Protein AF-A0A2S7NSG3-F1 (afdb_monomer_lite)

Radius of gyration: 17.26 Å; chains: 1; bounding box: 51×30×43 Å

Foldseek 3Di:
DDPPPLQAQVNVCVVCVLLQDDADDDDLVLLVVQLVVQQVVQLVCVVVLHASAKWFKAWSVSHDGPDIADQPAPPRHNQVVRLVVCLVPDDLSRQCRMEGHDNSHQEYAAAADLVLVCVLLDPPQPRDDGDPDDPVNVCVSPNHNRHYHDNSPPSNVVSSVSSSSNRVVRRPDD

pLDDT: mean 90.14, std 10.58, range [41.97, 98.31]

Secondary structure (DSSP, 8-state):
--------HHHHHHH-TTTSPPPPPPPHHHHHHHHHHHHHHHHHHHHTT--S-EEEEE-TTS--EEEEEE--SSSS-HHHHHHHHHHHHS-HHHHHTSBSSSSS-SEEE-SS-HHHHHHHH-TT-SS----S--HHHHTTT-SS--EEE-S-TTHHHHHHHHHHHHHTTTS---

Structure (mmCIF, N/CA/C/O backbone):
data_AF-A0A2S7NSG3-F1
#
_entry.id   AF-A0A2S7NSG3-F1
#
loop_
_atom_site.group_PDB
_atom_site.id
_atom_site.type_symbol
_atom_site.label_atom_id
_atom_site.label_alt_id
_atom_site.label_comp_id
_atom_site.label_asym_id
_atom_site.label_entity_id
_atom_site.label_seq_id
_atom_site.pdbx_PDB_ins_code
_atom_site.Cartn_x
_atom_site.Cartn_y
_atom_site.Cartn_z
_atom_site.occupancy
_atom_site.B_iso_or_equiv
_atom_site.auth_seq_id
_atom_site.auth_comp_id
_atom_site.auth_asym_id
_atom_site.auth_atom_id
_atom_site.pdbx_PDB_model_num
ATOM 1 N N . MET A 1 1 ? 36.382 12.101 2.370 1.00 41.97 1 MET A N 1
ATOM 2 C CA . MET A 1 1 ? 35.138 12.598 1.744 1.00 41.97 1 MET A CA 1
ATOM 3 C C . MET A 1 1 ? 34.636 11.486 0.840 1.00 41.97 1 MET A C 1
ATOM 5 O O . MET A 1 1 ? 35.371 11.094 -0.059 1.00 41.97 1 MET A O 1
ATOM 9 N N . SER A 1 2 ? 33.543 10.828 1.231 1.00 48.09 2 SER A N 1
ATOM 10 C CA . SER A 1 2 ? 33.213 9.459 0.813 1.00 48.09 2 SER A CA 1
ATOM 11 C C . SER A 1 2 ? 32.828 9.350 -0.665 1.00 48.09 2 SER A C 1
ATOM 13 O O . SER A 1 2 ? 32.110 10.181 -1.206 1.00 48.09 2 SER A O 1
ATOM 15 N N . HIS A 1 3 ? 33.319 8.281 -1.291 1.00 49.22 3 HIS A N 1
ATOM 16 C CA . HIS A 1 3 ? 33.110 7.831 -2.673 1.00 49.22 3 HIS A CA 1
ATOM 17 C C . HIS A 1 3 ? 31.660 7.453 -3.042 1.00 49.22 3 HIS A C 1
ATOM 19 O O . HIS A 1 3 ? 31.444 6.779 -4.046 1.00 49.22 3 HIS A O 1
ATOM 25 N N . GLU A 1 4 ? 30.649 7.864 -2.278 1.00 56.97 4 GLU A N 1
ATOM 26 C CA . GLU A 1 4 ? 29.261 7.631 -2.680 1.00 56.97 4 GLU A CA 1
ATOM 27 C C . GLU A 1 4 ? 28.877 8.660 -3.740 1.00 56.97 4 GLU A C 1
ATOM 29 O O . GLU A 1 4 ? 28.283 9.703 -3.463 1.00 56.97 4 GLU A O 1
ATOM 34 N N . ALA A 1 5 ? 29.234 8.370 -4.992 1.00 54.28 5 ALA A N 1
ATOM 35 C CA . ALA A 1 5 ? 28.522 8.951 -6.113 1.00 54.28 5 ALA A CA 1
ATOM 36 C C . ALA A 1 5 ? 27.032 8.671 -5.871 1.00 54.28 5 ALA A C 1
ATOM 38 O O . ALA A 1 5 ? 26.621 7.511 -5.809 1.00 54.28 5 ALA A O 1
ATOM 39 N N . LYS A 1 6 ? 26.235 9.729 -5.670 1.00 63.75 6 LYS A N 1
ATOM 40 C CA . LYS A 1 6 ? 24.771 9.645 -5.630 1.00 63.75 6 LYS A CA 1
ATOM 41 C C . LYS A 1 6 ? 24.310 9.172 -7.003 1.00 63.75 6 LYS A C 1
ATOM 43 O O . LYS A 1 6 ? 24.044 9.984 -7.886 1.00 63.75 6 LYS A O 1
ATOM 48 N N . LEU A 1 7 ? 24.316 7.860 -7.202 1.00 73.00 7 LEU A N 1
ATOM 49 C CA . LEU A 1 7 ? 23.869 7.232 -8.428 1.00 73.00 7 LEU A CA 1
ATOM 50 C C . LEU A 1 7 ? 22.410 7.641 -8.633 1.00 73.00 7 LEU A C 1
ATOM 52 O O . LEU A 1 7 ? 21.563 7.390 -7.778 1.00 73.00 7 LEU A O 1
ATOM 56 N N . THR A 1 8 ? 22.129 8.338 -9.729 1.00 84.94 8 THR A N 1
ATOM 57 C CA . THR A 1 8 ? 20.755 8.696 -10.081 1.00 84.94 8 THR A CA 1
ATOM 58 C C . THR A 1 8 ? 19.987 7.434 -10.468 1.00 84.94 8 THR A C 1
ATOM 60 O O . THR A 1 8 ? 20.587 6.435 -10.867 1.00 84.94 8 THR A O 1
ATOM 63 N N . SER A 1 9 ? 18.656 7.471 -10.399 1.00 83.56 9 SER A N 1
ATOM 64 C CA . SER A 1 9 ? 17.819 6.352 -10.849 1.00 83.56 9 SER A CA 1
ATOM 65 C C . SER A 1 9 ? 18.096 5.954 -12.303 1.00 83.56 9 SER A C 1
ATOM 67 O O . SER A 1 9 ? 18.260 4.773 -12.591 1.00 83.56 9 SER A O 1
ATOM 69 N N . ALA A 1 10 ? 18.270 6.937 -13.191 1.00 85.75 10 ALA A N 1
ATOM 70 C CA . ALA A 1 10 ? 18.649 6.707 -14.585 1.00 85.75 10 ALA A CA 1
ATOM 71 C C . ALA A 1 10 ? 20.018 6.017 -14.724 1.00 85.75 10 ALA A C 1
ATOM 73 O O . ALA A 1 10 ? 20.199 5.149 -15.576 1.00 85.75 10 ALA A O 1
ATOM 74 N N . ALA A 1 11 ? 20.990 6.370 -13.875 1.00 86.50 11 ALA A N 1
ATOM 75 C CA . ALA A 1 11 ? 22.291 5.713 -13.879 1.00 86.50 11 ALA A CA 1
ATOM 76 C C . ALA A 1 11 ? 22.204 4.269 -13.352 1.00 86.50 11 ALA A C 1
ATOM 78 O O . ALA A 1 11 ? 22.882 3.391 -13.880 1.00 86.50 11 ALA A O 1
ATOM 79 N N . ALA A 1 12 ? 21.348 3.994 -12.362 1.00 86.69 12 ALA A N 1
ATOM 80 C CA . ALA A 1 12 ? 21.097 2.635 -11.882 1.00 86.69 12 ALA A CA 1
ATOM 81 C C . ALA A 1 12 ? 20.430 1.751 -12.949 1.00 86.69 12 ALA A C 1
ATOM 83 O O . ALA A 1 12 ? 20.861 0.615 -13.157 1.00 86.69 12 ALA A O 1
ATOM 84 N N . GLU A 1 13 ? 19.436 2.287 -13.661 1.00 88.12 13 GLU A N 1
ATOM 85 C CA . GLU A 1 13 ? 18.777 1.609 -14.783 1.00 88.12 13 GLU A CA 1
ATOM 86 C C . GLU A 1 13 ? 19.763 1.296 -15.915 1.00 88.12 13 GLU A C 1
ATOM 88 O O . GLU A 1 13 ? 19.805 0.167 -16.400 1.00 88.12 13 GLU A O 1
ATOM 93 N N . ALA A 1 14 ? 20.625 2.251 -16.277 1.00 88.62 14 ALA A N 1
ATOM 94 C CA . ALA A 1 14 ? 21.644 2.050 -17.306 1.00 88.62 14 ALA A CA 1
ATOM 95 C C . ALA A 1 14 ? 22.706 1.003 -16.916 1.00 88.62 14 ALA A C 1
ATOM 97 O O . ALA A 1 14 ? 23.215 0.296 -17.786 1.00 88.62 14 ALA A O 1
ATOM 98 N N . LEU A 1 15 ? 23.046 0.891 -15.625 1.00 91.12 15 LEU A N 1
ATOM 99 C CA . LEU A 1 15 ? 24.024 -0.084 -15.132 1.00 91.12 15 LEU A CA 1
ATOM 100 C C . LEU A 1 15 ? 23.486 -1.518 -15.137 1.00 91.12 15 LEU A C 1
ATOM 102 O O . LEU A 1 15 ? 24.237 -2.447 -15.434 1.00 91.12 15 LEU A O 1
ATOM 106 N N . VAL A 1 16 ? 22.214 -1.712 -14.774 1.00 90.50 16 VAL A N 1
ATOM 107 C CA . VAL A 1 16 ? 21.609 -3.047 -14.641 1.00 90.50 16 VAL A CA 1
ATOM 108 C C . VAL A 1 16 ? 20.190 -3.060 -15.233 1.00 90.50 16 VAL A C 1
ATOM 110 O O . VAL A 1 16 ? 19.214 -3.219 -14.497 1.00 90.50 16 VAL A O 1
ATOM 113 N N . PRO A 1 17 ? 20.035 -2.933 -16.564 1.00 88.50 17 PRO A N 1
ATOM 114 C CA . PRO A 1 17 ? 18.720 -2.789 -17.197 1.00 88.50 17 PRO A CA 1
ATOM 115 C C . PRO A 1 17 ? 17.822 -4.017 -17.005 1.00 88.50 17 PRO A C 1
ATOM 117 O O . PRO A 1 17 ? 16.601 -3.896 -16.950 1.00 88.50 17 PRO A O 1
ATOM 120 N N . SER A 1 18 ? 18.409 -5.208 -16.840 1.00 91.69 18 SER A N 1
ATOM 121 C CA . SER A 1 18 ? 17.659 -6.431 -16.533 1.00 91.69 18 SER A CA 1
ATOM 122 C C . SER A 1 18 ? 16.943 -6.373 -15.182 1.00 91.69 18 SER A C 1
ATOM 124 O O . SER A 1 18 ? 15.908 -7.015 -15.028 1.00 91.69 18 SER A O 1
ATOM 126 N N . LEU A 1 19 ? 17.473 -5.603 -14.226 1.00 90.00 19 LEU A N 1
ATOM 127 C CA . LEU A 1 19 ? 16.896 -5.429 -12.894 1.00 90.00 19 LEU A CA 1
ATOM 128 C C . LEU A 1 19 ? 15.786 -4.373 -12.875 1.00 90.00 19 LEU A C 1
ATOM 130 O O . LEU A 1 19 ? 14.916 -4.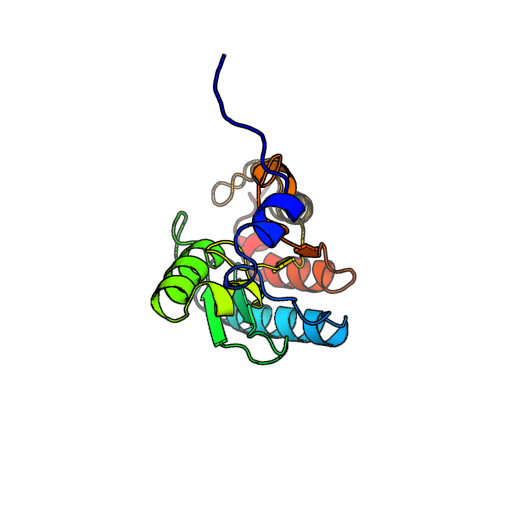414 -12.009 1.00 90.00 19 LEU A O 1
ATOM 134 N N . PHE A 1 20 ? 15.797 -3.464 -13.851 1.00 92.44 20 PHE A N 1
ATOM 135 C CA . PHE A 1 20 ? 14.867 -2.347 -13.949 1.00 92.44 20 PHE A CA 1
ATOM 136 C C . PHE A 1 20 ? 14.094 -2.353 -15.279 1.00 92.44 20 PHE A C 1
ATOM 138 O O . PHE A 1 20 ? 14.121 -1.364 -16.008 1.00 92.44 20 PHE A O 1
ATOM 145 N N . PRO A 1 21 ? 13.392 -3.447 -15.637 1.00 91.62 21 PRO A N 1
ATOM 146 C CA . PRO A 1 21 ? 12.623 -3.482 -16.875 1.00 91.62 21 PRO A CA 1
ATOM 147 C C . PRO A 1 21 ? 11.526 -2.409 -16.882 1.00 91.62 21 PRO A C 1
ATOM 149 O O . PRO A 1 21 ? 10.953 -2.066 -15.845 1.00 91.62 21 PRO A O 1
ATOM 152 N N . LYS A 1 22 ? 11.181 -1.915 -18.075 1.00 91.06 22 LYS A N 1
ATOM 153 C CA . LYS A 1 22 ? 10.125 -0.912 -18.241 1.00 91.06 22 LYS A CA 1
ATOM 154 C C . LYS A 1 22 ? 8.796 -1.408 -17.654 1.00 91.06 22 LYS A C 1
ATOM 156 O O . LYS A 1 22 ? 8.406 -2.560 -17.859 1.00 91.06 22 LYS A O 1
ATOM 161 N N . ARG A 1 23 ? 8.106 -0.524 -16.929 1.00 93.00 23 ARG A N 1
ATOM 162 C CA . ARG A 1 23 ? 6.770 -0.769 -16.370 1.00 93.00 23 ARG A CA 1
ATOM 163 C C . ARG A 1 23 ? 5.689 -0.338 -17.354 1.00 93.00 23 ARG A C 1
ATOM 165 O O . ARG A 1 23 ? 5.830 0.698 -18.005 1.00 93.00 23 ARG A O 1
ATOM 172 N N . GLU A 1 24 ? 4.593 -1.087 -17.401 1.00 93.81 24 GLU A N 1
ATOM 173 C CA . GLU A 1 24 ? 3.396 -0.651 -18.116 1.00 93.81 24 GLU A CA 1
ATOM 174 C C . GLU A 1 24 ? 2.708 0.491 -17.350 1.00 93.81 24 GLU A C 1
ATOM 176 O O . GLU A 1 24 ? 2.619 0.427 -16.111 1.00 93.81 24 GLU A O 1
ATOM 181 N N . PRO A 1 25 ? 2.216 1.534 -18.046 1.00 95.19 25 PRO A N 1
ATOM 182 C CA . PRO A 1 25 ? 1.406 2.574 -17.426 1.00 95.19 25 PRO A CA 1
ATOM 183 C C . PRO A 1 25 ? 0.174 1.971 -16.751 1.00 95.19 25 PRO A C 1
ATOM 185 O O . PRO A 1 25 ? -0.450 1.050 -17.280 1.00 95.19 25 PRO A O 1
ATOM 188 N N . ILE A 1 26 ? -0.186 2.499 -15.584 1.00 96.94 26 ILE A N 1
ATOM 189 C CA . ILE A 1 26 ? -1.420 2.116 -14.900 1.00 96.94 26 ILE A CA 1
ATOM 190 C C . ILE A 1 26 ? -2.524 3.132 -15.197 1.00 96.94 26 ILE A C 1
ATOM 192 O O . ILE A 1 26 ? -2.281 4.337 -15.254 1.00 96.94 26 ILE A O 1
ATOM 196 N N . THR A 1 27 ? -3.743 2.645 -15.407 1.00 97.81 27 THR A N 1
ATOM 197 C CA . THR A 1 27 ? -4.921 3.478 -15.680 1.00 97.81 27 THR A CA 1
ATOM 198 C C . THR A 1 27 ? -5.684 3.819 -14.396 1.00 97.81 27 THR A C 1
ATOM 200 O O . THR A 1 27 ? -5.639 3.038 -13.445 1.00 97.81 27 THR A O 1
ATOM 203 N N . PRO A 1 28 ? -6.462 4.918 -14.363 1.00 97.56 28 PRO A N 1
ATOM 204 C CA . PRO A 1 28 ? -7.315 5.241 -13.216 1.00 97.56 28 PRO A CA 1
ATOM 205 C C . PRO A 1 28 ? -8.252 4.097 -12.800 1.00 97.56 28 PRO A C 1
ATOM 207 O O . PRO A 1 28 ? -8.360 3.800 -11.617 1.00 97.56 28 PRO A O 1
ATOM 210 N N . ALA A 1 29 ? -8.846 3.382 -13.763 1.00 98.00 29 ALA A N 1
ATOM 211 C CA . ALA A 1 29 ? -9.727 2.248 -13.480 1.00 98.00 29 ALA A CA 1
ATOM 212 C C . ALA A 1 29 ? -8.997 1.077 -12.792 1.00 98.00 29 ALA A C 1
ATOM 214 O O . ALA A 1 29 ? -9.552 0.426 -11.912 1.00 98.00 29 ALA A O 1
ATOM 215 N N . GLN A 1 30 ? -7.737 0.817 -13.159 1.00 97.88 30 GLN A N 1
ATOM 216 C CA . GLN A 1 30 ? -6.910 -0.195 -12.489 1.00 97.88 30 GLN A CA 1
ATOM 217 C C . GLN A 1 30 ? -6.532 0.229 -11.067 1.00 97.88 30 GLN A C 1
ATOM 219 O O . GLN A 1 30 ? -6.542 -0.598 -10.157 1.00 97.88 30 GLN A O 1
ATOM 224 N N . ILE A 1 31 ? -6.226 1.515 -10.870 1.00 98.06 31 ILE A N 1
ATOM 225 C CA . ILE A 1 31 ? -5.960 2.087 -9.544 1.00 98.06 31 ILE A CA 1
ATOM 226 C C . ILE A 1 31 ? -7.186 1.904 -8.643 1.00 98.06 31 ILE A C 1
ATOM 228 O O . ILE A 1 31 ? -7.066 1.393 -7.532 1.00 98.06 31 ILE A O 1
ATOM 232 N N . GLU A 1 32 ? -8.363 2.291 -9.129 1.00 97.81 32 GLU A N 1
ATOM 233 C CA . GLU A 1 32 ? -9.626 2.176 -8.401 1.00 97.81 32 GLU A CA 1
ATOM 234 C C . GLU A 1 32 ? -9.941 0.716 -8.045 1.00 97.81 32 GLU A C 1
ATOM 236 O O . GLU A 1 32 ? -10.192 0.405 -6.879 1.00 97.81 32 GLU A O 1
ATOM 241 N N . ALA A 1 33 ? -9.819 -0.208 -9.007 1.00 98.12 33 ALA A N 1
ATOM 242 C CA . ALA A 1 33 ? -10.008 -1.641 -8.773 1.00 98.12 33 ALA A CA 1
ATOM 243 C C . ALA A 1 33 ? -9.052 -2.199 -7.700 1.00 98.12 33 ALA A C 1
ATOM 245 O O . ALA A 1 33 ? -9.460 -2.987 -6.845 1.00 98.12 33 ALA A O 1
ATOM 246 N N . ALA A 1 34 ? -7.792 -1.761 -7.696 1.00 97.94 34 ALA A N 1
ATOM 247 C CA . ALA A 1 34 ? -6.818 -2.167 -6.688 1.00 97.94 34 ALA A CA 1
ATOM 248 C C . ALA A 1 34 ? -7.154 -1.626 -5.290 1.00 97.94 34 ALA A C 1
ATOM 250 O O . ALA A 1 34 ? -6.996 -2.338 -4.295 1.00 97.94 34 ALA A O 1
ATOM 251 N N . ILE A 1 35 ? -7.662 -0.391 -5.196 1.00 98.12 35 ILE A N 1
ATOM 252 C CA . ILE A 1 35 ? -8.133 0.165 -3.920 1.00 98.12 35 ILE A CA 1
ATOM 253 C C . ILE A 1 35 ? -9.359 -0.606 -3.428 1.00 98.12 35 ILE A C 1
ATOM 255 O O . ILE A 1 35 ? -9.432 -0.916 -2.240 1.00 98.12 35 ILE A O 1
ATOM 259 N N . HIS A 1 36 ? -10.280 -0.994 -4.313 1.00 98.31 36 HIS A N 1
ATOM 260 C CA . HIS A 1 36 ? -11.400 -1.858 -3.939 1.00 98.31 36 HIS A CA 1
ATOM 261 C C . HIS A 1 36 ? -10.941 -3.214 -3.390 1.00 98.31 36 HIS A C 1
ATOM 263 O O . HIS A 1 36 ? -11.458 -3.644 -2.358 1.00 98.31 36 HIS A O 1
ATOM 269 N N . ALA A 1 37 ? -9.922 -3.840 -3.985 1.00 98.12 37 ALA A N 1
ATOM 270 C CA . ALA A 1 37 ? -9.335 -5.067 -3.443 1.00 98.12 37 ALA A CA 1
ATOM 271 C C . ALA A 1 37 ? -8.746 -4.859 -2.030 1.00 98.12 37 ALA A C 1
ATOM 273 O O . ALA A 1 37 ? -8.922 -5.698 -1.145 1.00 98.12 37 ALA A O 1
ATOM 274 N N . CYS A 1 38 ? -8.093 -3.719 -1.772 1.00 98.25 38 CYS A N 1
ATOM 275 C CA . CYS A 1 38 ? -7.648 -3.362 -0.420 1.00 98.25 38 CYS A CA 1
ATOM 276 C C . CYS A 1 38 ? -8.828 -3.153 0.544 1.00 98.25 38 CYS A C 1
ATOM 278 O O . CYS A 1 38 ? -8.769 -3.613 1.685 1.00 98.25 38 CYS A O 1
ATOM 280 N N . LEU A 1 39 ? -9.907 -2.501 0.101 1.00 98.31 39 LEU A N 1
ATOM 281 C CA . LEU A 1 39 ? -11.102 -2.266 0.916 1.00 98.31 39 LEU A CA 1
ATOM 282 C C . LEU A 1 39 ? -11.798 -3.572 1.318 1.00 98.31 39 LEU A C 1
ATOM 284 O O . LEU A 1 39 ? -12.241 -3.695 2.456 1.00 98.31 39 LEU A O 1
ATOM 288 N N . GLU A 1 40 ? -11.852 -4.583 0.449 1.00 98.31 40 GLU A N 1
ATOM 289 C CA . GLU A 1 40 ? -12.378 -5.910 0.815 1.00 98.31 40 GLU A CA 1
ATOM 290 C C . GLU A 1 40 ? -11.622 -6.519 2.005 1.00 98.31 40 GLU A C 1
ATOM 292 O O . GLU A 1 40 ? -12.226 -7.019 2.963 1.00 98.31 40 GLU A O 1
ATOM 297 N N . VAL A 1 41 ? -10.294 -6.414 1.987 1.00 98.25 41 VAL A N 1
ATOM 298 C CA . VAL A 1 41 ? -9.423 -6.889 3.068 1.00 98.25 41 VAL A CA 1
ATOM 299 C C . VAL A 1 41 ? -9.598 -6.037 4.323 1.00 98.25 41 VAL A C 1
ATOM 301 O O . VAL A 1 41 ? -9.737 -6.584 5.418 1.00 98.25 41 VAL A O 1
ATOM 304 N N . GLN A 1 42 ? -9.664 -4.713 4.175 1.00 97.88 42 GLN A N 1
ATOM 305 C CA . GLN A 1 42 ? -9.916 -3.775 5.268 1.00 97.88 42 GLN A CA 1
ATOM 306 C C . GLN A 1 42 ? -11.240 -4.076 5.977 1.00 97.88 42 GLN A C 1
ATOM 308 O O . GLN A 1 42 ? -11.272 -4.185 7.203 1.00 97.88 42 GLN A O 1
ATOM 313 N N . ARG A 1 43 ? -12.332 -4.261 5.229 1.00 98.00 43 ARG A N 1
ATOM 314 C CA . ARG A 1 43 ? -13.665 -4.566 5.776 1.00 98.00 43 ARG A CA 1
ATOM 315 C C . ARG A 1 43 ? -13.642 -5.846 6.605 1.00 98.00 43 ARG A C 1
ATOM 317 O O . ARG A 1 43 ? -14.169 -5.877 7.720 1.00 98.00 43 ARG A O 1
ATOM 324 N N . ARG A 1 44 ? -12.967 -6.888 6.110 1.00 97.69 44 ARG A N 1
ATOM 325 C CA . ARG A 1 44 ? -12.767 -8.133 6.861 1.00 97.69 44 ARG A CA 1
ATOM 326 C C . ARG A 1 44 ? -11.940 -7.901 8.127 1.00 97.69 44 ARG A C 1
ATOM 328 O O . ARG A 1 44 ? -12.339 -8.384 9.185 1.00 97.69 44 ARG A O 1
ATOM 335 N N . ALA A 1 45 ? -10.844 -7.148 8.046 1.00 96.69 45 ALA A N 1
ATOM 336 C CA . ALA A 1 45 ? -10.009 -6.803 9.198 1.00 96.69 45 ALA A CA 1
ATOM 337 C C . ALA A 1 45 ? -10.841 -6.117 10.293 1.00 96.69 45 ALA A C 1
ATOM 339 O O . ALA A 1 45 ? -10.847 -6.553 11.447 1.00 96.69 45 ALA A O 1
ATOM 340 N N . VAL A 1 46 ? -11.625 -5.110 9.908 1.00 96.19 46 VAL A N 1
ATOM 341 C CA . VAL A 1 46 ? -12.501 -4.356 10.810 1.00 96.19 46 VAL A CA 1
ATOM 342 C C . VAL A 1 46 ? -13.568 -5.250 11.443 1.00 96.19 46 VAL A C 1
ATOM 344 O O . VAL A 1 46 ? -13.793 -5.144 12.649 1.00 96.19 46 VAL A O 1
ATOM 347 N N . SER A 1 47 ? -14.174 -6.185 10.697 1.00 95.94 47 SER A N 1
ATOM 348 C CA . SER A 1 47 ? -15.135 -7.148 11.273 1.00 95.94 47 SER A CA 1
ATOM 349 C C . SER A 1 47 ? -14.526 -8.057 12.351 1.00 95.94 47 SER A C 1
ATOM 351 O O . SER A 1 47 ? -15.246 -8.590 13.190 1.00 95.94 47 SER A O 1
ATOM 353 N N . LEU A 1 48 ? -13.197 -8.200 12.356 1.00 94.75 48 LEU A N 1
ATOM 354 C CA . LEU A 1 48 ? -12.427 -8.968 13.335 1.00 94.75 48 LEU A CA 1
ATOM 355 C C . LEU A 1 48 ? -11.813 -8.080 14.432 1.00 94.75 48 LEU A C 1
ATOM 357 O O . LEU A 1 48 ? -10.966 -8.544 15.197 1.00 94.75 48 LEU A O 1
ATOM 361 N N . GLY A 1 49 ? -12.191 -6.799 14.497 1.00 92.44 49 GLY A N 1
ATOM 362 C CA . GLY A 1 49 ? -11.644 -5.841 15.459 1.00 92.44 49 GLY A CA 1
ATOM 363 C C . GLY A 1 49 ? -10.185 -5.462 15.190 1.00 92.44 49 GLY A C 1
ATOM 364 O O . GLY A 1 49 ? -9.475 -5.068 16.113 1.00 92.44 49 GLY A O 1
ATOM 365 N N . LYS A 1 50 ? -9.707 -5.610 13.949 1.00 93.62 50 LYS A N 1
ATOM 366 C CA . LYS A 1 50 ? -8.376 -5.163 13.521 1.00 93.62 50 LYS A CA 1
ATOM 367 C C . LYS A 1 50 ? -8.447 -3.780 12.881 1.00 93.62 50 LYS A C 1
ATOM 369 O O . LYS A 1 50 ? -9.487 -3.366 12.372 1.00 93.62 50 LYS A O 1
ATOM 374 N N . ARG A 1 51 ? -7.313 -3.076 12.911 1.00 93.31 51 ARG A N 1
ATOM 375 C CA . ARG A 1 51 ? -7.171 -1.726 12.355 1.00 93.31 51 ARG A CA 1
ATOM 376 C C . ARG A 1 51 ? -7.437 -1.725 10.848 1.00 93.31 51 ARG A C 1
ATOM 378 O O . ARG A 1 51 ? -7.074 -2.699 10.182 1.00 93.31 51 ARG A O 1
ATOM 385 N N . PRO A 1 52 ? -7.993 -0.634 10.299 1.00 95.62 52 PRO A N 1
ATOM 386 C CA . PRO A 1 52 ? -8.406 -0.561 8.907 1.00 95.62 52 PRO A CA 1
ATOM 387 C C . PRO A 1 52 ? -7.219 -0.242 7.983 1.00 95.62 52 PRO A C 1
ATOM 389 O O . PRO A 1 52 ? -7.203 0.776 7.306 1.00 95.62 52 PRO A O 1
ATOM 392 N N . PHE A 1 53 ? -6.200 -1.100 7.974 1.00 95.50 53 PHE A N 1
ATOM 393 C CA . PHE A 1 53 ? -5.062 -0.983 7.065 1.00 95.50 53 PHE A CA 1
ATOM 394 C C . PHE A 1 53 ? -4.905 -2.272 6.275 1.00 95.50 53 PHE A C 1
ATOM 396 O O . PHE A 1 53 ? -4.805 -3.362 6.850 1.00 95.50 53 PHE A O 1
ATOM 403 N N . ALA A 1 54 ? -4.865 -2.130 4.957 1.00 97.00 54 ALA A N 1
ATOM 404 C CA . ALA A 1 54 ? -4.727 -3.223 4.019 1.00 97.00 54 ALA A CA 1
ATOM 405 C C . ALA A 1 54 ? -3.831 -2.815 2.850 1.00 97.00 54 ALA A C 1
ATOM 407 O O . ALA A 1 54 ? -3.734 -1.641 2.498 1.00 97.00 54 ALA A O 1
ATOM 408 N N . ALA A 1 55 ? -3.190 -3.807 2.244 1.00 97.62 55 ALA A N 1
ATOM 409 C CA . ALA A 1 55 ? -2.342 -3.637 1.079 1.00 97.62 55 ALA A CA 1
ATOM 410 C C . ALA A 1 55 ? -2.548 -4.806 0.114 1.00 97.62 55 ALA A C 1
ATOM 412 O O . ALA A 1 55 ? -2.762 -5.945 0.541 1.00 97.62 55 ALA A O 1
ATOM 413 N N . CYS A 1 56 ? -2.426 -4.533 -1.180 1.00 97.25 56 CYS A N 1
ATOM 414 C CA . CYS A 1 56 ? -2.372 -5.545 -2.223 1.00 97.25 56 CYS A CA 1
ATOM 415 C C . CYS A 1 56 ? -1.111 -5.378 -3.077 1.00 97.25 56 CYS A C 1
ATOM 417 O O . CYS A 1 56 ? -0.532 -4.294 -3.157 1.00 97.25 56 CYS A O 1
ATOM 419 N N . LEU A 1 57 ? -0.676 -6.482 -3.680 1.00 97.94 57 LEU A N 1
ATOM 420 C CA . LEU A 1 57 ? 0.362 -6.522 -4.697 1.00 97.94 57 LEU A CA 1
ATOM 421 C C . LEU A 1 57 ? -0.304 -6.784 -6.041 1.00 97.94 57 LEU A C 1
ATOM 423 O O . LEU A 1 57 ? -0.815 -7.885 -6.258 1.00 97.94 57 LEU A O 1
ATOM 427 N N . LEU A 1 58 ? -0.257 -5.811 -6.946 1.00 97.81 58 LEU A N 1
ATOM 428 C CA . LEU A 1 58 ? -0.621 -6.051 -8.342 1.00 97.81 58 LEU A CA 1
ATOM 429 C C . LEU A 1 58 ? 0.565 -6.630 -9.101 1.00 97.81 58 LEU A C 1
ATOM 431 O O . LEU A 1 58 ? 1.700 -6.182 -8.914 1.00 97.81 58 LEU A O 1
ATOM 435 N N . GLY A 1 59 ? 0.290 -7.576 -9.992 1.00 96.88 59 GLY A N 1
ATOM 436 C CA . GLY A 1 59 ? 1.260 -8.051 -10.964 1.00 96.88 59 GLY A CA 1
ATOM 437 C C . GLY A 1 59 ? 1.613 -7.008 -12.033 1.00 96.88 59 GLY A C 1
ATOM 438 O O . GLY A 1 59 ? 1.022 -5.928 -12.083 1.00 96.88 59 GLY A O 1
ATOM 439 N N . PRO A 1 60 ? 2.571 -7.333 -12.921 1.00 96.31 60 PRO A N 1
ATOM 440 C CA . PRO A 1 60 ? 3.027 -6.443 -13.991 1.00 96.31 60 PRO A CA 1
ATOM 441 C C . PRO A 1 60 ? 1.954 -6.020 -15.003 1.00 96.31 60 PRO A C 1
ATOM 443 O O . PRO A 1 60 ? 2.168 -5.069 -15.746 1.00 96.31 60 PRO A O 1
ATOM 446 N N . ASP A 1 61 ? 0.826 -6.730 -15.053 1.00 95.88 61 ASP A N 1
ATOM 447 C CA . ASP A 1 61 ? -0.338 -6.397 -15.882 1.00 95.88 61 ASP A CA 1
ATOM 448 C C . ASP A 1 61 ? -1.217 -5.288 -15.273 1.00 95.88 61 ASP A C 1
ATOM 450 O O . ASP A 1 61 ? -2.201 -4.870 -15.886 1.00 95.88 61 ASP A O 1
ATOM 454 N N . ASN A 1 62 ? -0.871 -4.805 -14.072 1.00 96.12 62 ASN A N 1
ATOM 455 C CA . ASN A 1 62 ? -1.628 -3.834 -13.287 1.00 96.12 62 ASN A CA 1
ATOM 456 C C . ASN A 1 62 ? -3.087 -4.263 -13.006 1.00 96.12 62 ASN A C 1
ATOM 458 O O . ASN A 1 62 ? -3.932 -3.407 -12.750 1.00 96.12 62 ASN A O 1
ATOM 462 N N . GLN A 1 63 ? -3.411 -5.559 -13.085 1.00 95.88 63 GLN A N 1
ATOM 463 C CA . GLN A 1 63 ? -4.775 -6.080 -12.895 1.00 95.88 63 GLN A CA 1
ATOM 464 C C . GLN A 1 63 ? -4.809 -7.271 -11.943 1.00 95.88 63 GLN A C 1
ATOM 466 O O . GLN A 1 63 ? -5.670 -7.339 -11.067 1.00 95.88 63 GLN A O 1
ATOM 471 N N . THR A 1 64 ? -3.875 -8.208 -12.089 1.00 97.56 64 THR A N 1
ATOM 472 C CA . THR A 1 64 ? -3.860 -9.421 -11.278 1.00 97.56 64 THR A CA 1
ATOM 473 C C . THR A 1 64 ? -3.426 -9.088 -9.855 1.00 97.56 64 THR A C 1
ATOM 475 O O . THR A 1 64 ? -2.278 -8.709 -9.621 1.00 97.56 64 THR A O 1
ATOM 478 N N . VAL A 1 65 ? -4.321 -9.280 -8.885 1.00 97.81 65 VAL A N 1
ATOM 479 C CA . VAL A 1 65 ? -3.976 -9.226 -7.460 1.00 97.81 65 VAL A CA 1
ATOM 480 C C . VAL A 1 65 ? -3.243 -10.512 -7.091 1.00 97.81 65 VAL A C 1
ATOM 482 O O . VAL A 1 65 ? -3.832 -11.588 -7.031 1.00 97.81 65 VAL A O 1
ATOM 485 N N . LEU A 1 66 ? -1.938 -10.403 -6.859 1.00 97.62 66 LEU A N 1
ATOM 486 C CA . LEU A 1 66 ? -1.068 -11.535 -6.544 1.00 97.62 66 LEU A CA 1
ATOM 487 C C . LEU A 1 66 ? -1.098 -11.887 -5.062 1.00 97.62 66 LEU A C 1
ATOM 489 O O . LEU A 1 66 ? -1.117 -13.058 -4.694 1.00 97.62 66 LEU A O 1
ATOM 493 N N . LEU A 1 67 ? -1.066 -10.862 -4.212 1.00 97.69 67 LEU A N 1
ATOM 494 C CA . LEU A 1 67 ? -1.043 -10.996 -2.762 1.00 97.69 67 LEU A CA 1
ATOM 495 C C . LEU A 1 67 ? -1.876 -9.882 -2.135 1.00 97.69 67 LEU A C 1
ATOM 497 O O . LEU A 1 67 ? -1.940 -8.769 -2.655 1.00 97.69 67 LEU A O 1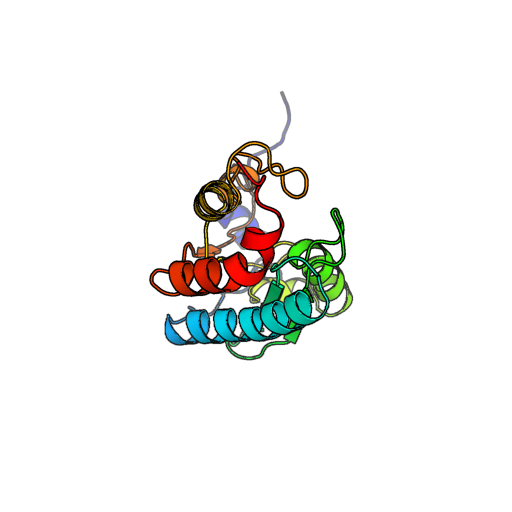
ATOM 501 N N . THR A 1 68 ? -2.446 -10.164 -0.970 1.00 97.50 68 THR A N 1
ATOM 502 C CA . THR A 1 68 ? -3.099 -9.170 -0.118 1.00 97.50 68 THR A CA 1
ATOM 503 C C . THR A 1 68 ? -2.712 -9.388 1.332 1.00 97.50 68 THR A C 1
ATOM 505 O O . THR A 1 68 ? -2.498 -10.529 1.746 1.00 97.50 68 THR A O 1
ATOM 508 N N . HIS A 1 69 ? -2.680 -8.324 2.126 1.00 96.94 69 HIS A N 1
ATOM 509 C CA . HIS A 1 69 ? -2.408 -8.416 3.555 1.00 96.94 69 HIS A CA 1
ATOM 510 C C . HIS A 1 69 ? -3.151 -7.324 4.335 1.00 96.94 69 HIS A C 1
ATOM 512 O O . HIS A 1 69 ? -3.422 -6.252 3.801 1.00 96.94 69 HIS A O 1
ATOM 518 N N . GLN A 1 70 ? -3.451 -7.593 5.607 1.00 96.62 70 GLN A N 1
ATOM 519 C CA . GLN A 1 70 ? -3.991 -6.623 6.571 1.00 96.62 70 GLN A CA 1
ATOM 520 C C . GLN A 1 70 ? -2.956 -6.329 7.662 1.00 96.62 70 GLN A C 1
ATOM 522 O O . GLN A 1 70 ? -2.077 -7.156 7.908 1.00 96.62 70 GLN A O 1
ATOM 527 N N . SER A 1 71 ? -3.072 -5.215 8.376 1.00 95.25 71 SER A N 1
ATOM 528 C CA . SER A 1 71 ? -2.241 -5.006 9.568 1.00 95.25 71 SER A CA 1
ATOM 529 C C . SER A 1 71 ? -2.636 -5.974 10.687 1.00 95.25 71 SER A C 1
ATOM 531 O O . SER A 1 71 ? -3.813 -6.131 11.018 1.00 95.25 71 SER A O 1
ATOM 533 N N . VAL A 1 72 ? -1.643 -6.641 11.276 1.00 93.69 72 VAL A N 1
ATOM 534 C CA . VAL A 1 72 ? -1.835 -7.644 12.340 1.00 93.69 72 VAL A CA 1
ATOM 535 C C . VAL A 1 72 ? -1.671 -7.016 13.725 1.00 93.69 72 VAL A C 1
ATOM 537 O O . VAL A 1 72 ? -2.478 -7.293 14.623 1.00 93.69 72 VAL A O 1
ATOM 540 N N . ASP A 1 73 ? -0.656 -6.159 13.874 1.00 90.50 73 ASP A N 1
ATOM 541 C CA . ASP A 1 73 ? -0.292 -5.424 15.091 1.00 90.50 73 ASP A CA 1
ATOM 542 C C . ASP A 1 73 ? 0.487 -4.124 14.754 1.00 90.50 73 ASP A C 1
ATOM 544 O O . ASP A 1 73 ? 0.485 -3.682 13.606 1.00 90.50 73 ASP A O 1
ATOM 548 N N . GLN A 1 74 ? 1.123 -3.497 15.757 1.00 85.75 74 GLN A N 1
ATOM 549 C CA . GLN A 1 74 ? 1.869 -2.227 15.650 1.00 85.75 74 GLN A CA 1
ATOM 550 C C . GLN A 1 74 ? 3.133 -2.278 14.771 1.00 85.75 74 GLN A C 1
ATOM 552 O O . GLN A 1 74 ? 3.690 -1.231 14.465 1.00 85.75 74 GLN A O 1
ATOM 557 N N . VAL A 1 75 ? 3.649 -3.461 14.427 1.00 89.00 75 VAL A N 1
ATOM 558 C CA . VAL A 1 75 ? 4.890 -3.616 13.641 1.00 89.00 75 VAL A CA 1
ATOM 559 C C . VAL A 1 75 ? 4.683 -4.471 12.394 1.00 89.00 75 VAL A C 1
ATOM 561 O O . VAL A 1 75 ? 5.330 -4.255 11.366 1.00 89.00 75 VAL A O 1
ATOM 564 N N . ASN A 1 76 ? 3.742 -5.410 12.456 1.00 93.38 76 ASN A N 1
ATOM 565 C CA . ASN A 1 76 ? 3.296 -6.225 11.333 1.00 93.38 76 ASN A CA 1
ATOM 566 C C . ASN A 1 76 ? 2.211 -5.478 10.553 1.00 93.38 76 ASN A C 1
ATOM 568 O O . ASN A 1 76 ? 1.029 -5.837 10.569 1.00 93.38 76 ASN A O 1
ATOM 572 N N . HIS A 1 77 ? 2.642 -4.396 9.913 1.00 93.75 77 HIS A N 1
ATOM 573 C CA . HIS A 1 77 ? 1.825 -3.587 9.023 1.00 93.75 77 HIS A CA 1
ATOM 574 C C . HIS A 1 77 ? 1.498 -4.359 7.743 1.00 93.75 77 HIS A C 1
ATOM 576 O O . HIS A 1 77 ? 2.313 -5.155 7.269 1.00 93.75 77 HIS A O 1
ATOM 582 N N . ALA A 1 78 ? 0.326 -4.092 7.163 1.00 95.44 78 ALA A N 1
ATOM 583 C CA . ALA A 1 78 ? -0.100 -4.689 5.901 1.00 95.44 78 ALA A CA 1
ATOM 584 C C . ALA A 1 78 ? 1.000 -4.594 4.836 1.00 95.44 78 ALA A C 1
ATOM 586 O O . ALA A 1 78 ? 1.348 -5.587 4.204 1.00 95.44 78 ALA A O 1
ATOM 587 N N . GLU A 1 79 ? 1.599 -3.418 4.700 1.00 94.31 79 GLU A N 1
ATOM 588 C CA . GLU A 1 79 ? 2.601 -3.093 3.701 1.00 94.31 79 GLU A CA 1
ATOM 589 C C . GLU A 1 79 ? 3.925 -3.832 3.931 1.00 94.31 79 GLU A C 1
ATOM 591 O O . GLU A 1 79 ? 4.469 -4.436 3.009 1.00 94.31 79 GLU A O 1
ATOM 596 N N . SER A 1 80 ? 4.446 -3.818 5.163 1.00 93.69 80 SER A N 1
ATOM 597 C CA . SER A 1 80 ? 5.736 -4.442 5.485 1.00 93.69 80 SER A CA 1
ATOM 598 C C . SER A 1 80 ? 5.655 -5.968 5.425 1.00 93.69 80 SER A C 1
ATOM 600 O O . SER A 1 80 ? 6.573 -6.620 4.916 1.00 93.69 80 SER A O 1
ATOM 602 N N . SER A 1 81 ? 4.544 -6.543 5.887 1.00 95.50 81 SER A N 1
ATOM 603 C CA . SER A 1 81 ? 4.263 -7.972 5.777 1.00 95.50 81 SER A CA 1
ATOM 604 C C . SER A 1 81 ? 4.072 -8.394 4.320 1.00 95.50 81 SER A C 1
ATOM 606 O O . SER A 1 81 ? 4.694 -9.369 3.895 1.00 95.50 81 SER A O 1
ATOM 608 N N . LEU A 1 82 ? 3.301 -7.638 3.529 1.00 96.25 82 LEU A N 1
ATOM 609 C CA . LEU A 1 82 ? 3.121 -7.892 2.098 1.00 96.25 82 LEU A CA 1
ATOM 610 C C . LEU A 1 82 ? 4.457 -7.844 1.348 1.00 96.25 82 LEU A C 1
ATOM 612 O O . LEU A 1 82 ? 4.736 -8.740 0.560 1.00 96.25 82 LEU A O 1
ATOM 616 N N . ALA A 1 83 ? 5.306 -6.852 1.625 1.00 95.19 83 ALA A N 1
ATOM 617 C CA . ALA A 1 83 ? 6.615 -6.708 0.992 1.00 95.19 83 ALA A CA 1
ATOM 618 C C . ALA A 1 83 ? 7.537 -7.906 1.276 1.00 95.19 83 ALA A C 1
ATOM 620 O O . ALA A 1 83 ? 8.205 -8.414 0.373 1.00 95.19 83 ALA A O 1
ATOM 621 N N . ARG A 1 84 ? 7.552 -8.394 2.524 1.00 95.06 84 ARG A N 1
ATOM 622 C CA . ARG A 1 84 ? 8.311 -9.596 2.909 1.00 95.06 84 ARG A CA 1
ATOM 623 C C . ARG A 1 84 ? 7.798 -10.834 2.178 1.00 95.06 84 ARG A C 1
ATOM 625 O O . ARG A 1 84 ? 8.602 -11.567 1.612 1.00 95.06 84 ARG A O 1
ATOM 632 N N . LEU A 1 85 ? 6.479 -11.033 2.150 1.00 94.81 85 LEU A N 1
ATOM 633 C CA . LEU A 1 85 ? 5.857 -12.144 1.426 1.00 94.81 85 LEU A CA 1
ATOM 634 C C . LEU A 1 85 ? 6.176 -12.069 -0.071 1.00 94.81 85 LEU A C 1
ATOM 636 O O . LEU A 1 85 ? 6.660 -13.039 -0.646 1.00 94.81 85 LEU A O 1
ATOM 640 N N . ALA A 1 86 ? 5.988 -10.905 -0.689 1.00 96.06 86 ALA A N 1
ATOM 641 C CA . ALA A 1 86 ? 6.271 -10.671 -2.100 1.00 96.06 86 ALA A CA 1
ATOM 642 C C . ALA A 1 86 ? 7.714 -11.045 -2.464 1.00 96.06 86 ALA A C 1
ATOM 644 O O . ALA A 1 86 ? 7.935 -11.766 -3.435 1.00 96.06 86 ALA A O 1
ATOM 645 N N . TYR A 1 87 ? 8.684 -10.627 -1.646 1.00 94.62 87 TYR A N 1
ATOM 646 C CA . TYR A 1 87 ? 10.099 -10.933 -1.859 1.00 94.62 87 TYR A CA 1
ATOM 647 C C . TYR A 1 87 ? 10.438 -12.424 -1.706 1.00 94.62 87 TYR A C 1
ATOM 649 O O . TYR A 1 87 ? 11.385 -12.906 -2.323 1.00 94.62 87 TYR A O 1
ATOM 657 N N . CYS A 1 88 ? 9.675 -13.170 -0.905 1.00 95.31 88 CYS A N 1
ATOM 658 C CA . CYS A 1 88 ? 9.813 -14.624 -0.808 1.00 95.31 88 CYS A CA 1
ATOM 659 C C . CYS A 1 88 ? 9.210 -15.364 -2.013 1.00 95.31 88 CYS A C 1
ATOM 661 O O . CYS A 1 88 ? 9.646 -16.474 -2.313 1.00 95.31 88 CYS A O 1
ATOM 663 N N . HIS A 1 89 ? 8.213 -14.780 -2.684 1.00 95.06 89 HIS A N 1
ATOM 664 C CA . HIS A 1 89 ? 7.453 -15.446 -3.746 1.00 95.06 89 HIS A CA 1
ATOM 665 C C . HIS A 1 89 ? 7.904 -15.092 -5.165 1.00 95.06 89 HIS A C 1
ATOM 667 O O . HIS A 1 89 ? 7.755 -15.920 -6.064 1.00 95.06 89 HIS A O 1
ATOM 673 N N . TYR A 1 90 ? 8.441 -13.891 -5.385 1.00 96.25 90 TYR A N 1
ATOM 674 C CA . TYR A 1 90 ? 8.710 -13.377 -6.726 1.00 96.25 90 TYR A CA 1
ATOM 675 C C . TYR A 1 90 ? 10.143 -12.852 -6.875 1.00 96.25 90 TYR A C 1
ATOM 677 O O . TYR A 1 90 ? 10.696 -12.269 -5.941 1.00 96.25 90 TYR A O 1
ATOM 685 N N . PRO A 1 91 ? 10.754 -13.011 -8.063 1.00 94.75 91 PRO A N 1
ATOM 686 C CA . PRO A 1 91 ? 12.070 -12.454 -8.341 1.00 94.75 91 PRO A CA 1
ATOM 687 C C . PRO A 1 91 ? 12.015 -10.921 -8.449 1.00 94.75 91 PRO A C 1
ATOM 689 O O . PRO A 1 91 ? 10.972 -10.329 -8.742 1.00 94.75 91 PRO A O 1
ATOM 692 N N . LYS A 1 92 ? 13.160 -10.265 -8.234 1.00 94.06 92 LYS A N 1
ATOM 693 C CA . LYS A 1 92 ? 13.272 -8.796 -8.146 1.00 94.06 92 LYS A CA 1
ATOM 694 C C . LYS A 1 92 ? 12.791 -8.103 -9.419 1.00 94.06 92 LYS A C 1
ATOM 696 O O . LYS A 1 92 ? 12.056 -7.130 -9.343 1.00 94.06 92 LYS A O 1
ATOM 701 N N . GLU A 1 93 ? 13.146 -8.642 -10.575 1.00 93.44 93 GLU A N 1
ATOM 702 C CA . GLU A 1 93 ? 12.813 -8.118 -11.902 1.00 93.44 93 GLU A CA 1
ATOM 703 C C . GLU A 1 93 ? 11.294 -8.128 -12.144 1.00 93.44 93 GLU A C 1
ATOM 705 O O . GLU A 1 93 ? 10.736 -7.255 -12.809 1.00 93.44 93 GLU A O 1
ATOM 710 N N . TYR A 1 94 ? 10.604 -9.118 -11.572 1.00 94.62 94 TYR A N 1
ATOM 711 C CA . TYR A 1 94 ? 9.150 -9.211 -11.620 1.00 94.62 94 TYR A CA 1
ATOM 712 C C . TYR A 1 94 ? 8.499 -8.213 -10.654 1.00 94.62 94 TYR A C 1
ATOM 714 O O . TYR A 1 94 ? 7.575 -7.491 -11.040 1.00 94.62 94 TYR A O 1
ATOM 722 N N . LEU A 1 95 ? 9.021 -8.119 -9.426 1.00 95.00 95 LEU A N 1
ATOM 723 C CA . LEU A 1 95 ? 8.569 -7.145 -8.429 1.00 95.00 95 LEU A CA 1
ATOM 724 C C . LEU A 1 95 ? 8.761 -5.705 -8.905 1.00 95.00 95 LEU A C 1
ATOM 726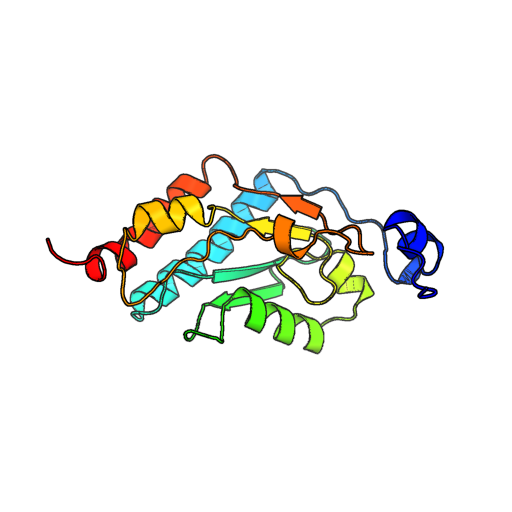 O O . LEU A 1 95 ? 7.878 -4.883 -8.680 1.00 95.00 95 LEU A O 1
ATOM 730 N N . TRP A 1 96 ? 9.826 -5.407 -9.652 1.00 95.50 96 TRP A N 1
ATOM 731 C CA . TRP A 1 96 ? 10.062 -4.068 -10.192 1.00 95.50 96 TRP A CA 1
ATOM 732 C C . TRP A 1 96 ? 8.901 -3.566 -11.053 1.00 95.50 96 TRP A C 1
ATOM 734 O O . TRP A 1 96 ? 8.584 -2.380 -11.036 1.00 95.50 96 TRP A O 1
ATOM 744 N N . ARG A 1 97 ? 8.221 -4.468 -11.766 1.00 94.56 97 ARG A N 1
ATOM 745 C CA . ARG A 1 97 ? 7.036 -4.135 -12.571 1.00 94.56 97 ARG A CA 1
ATOM 746 C C . ARG A 1 97 ? 5.721 -4.202 -11.799 1.00 94.56 97 ARG A C 1
ATOM 748 O O . ARG A 1 97 ? 4.689 -3.842 -12.347 1.00 94.56 97 ARG A O 1
ATOM 755 N N . SER A 1 98 ? 5.759 -4.672 -10.560 1.00 92.56 98 SER A N 1
ATOM 756 C CA . SER A 1 98 ? 4.596 -4.815 -9.689 1.00 92.56 98 SER A CA 1
ATOM 757 C C . SER A 1 98 ? 4.294 -3.511 -8.940 1.00 92.56 98 SER A C 1
ATOM 759 O O . SER A 1 98 ? 5.099 -2.573 -8.935 1.00 92.56 98 SER A O 1
ATOM 761 N N . THR A 1 99 ? 3.131 -3.458 -8.287 1.00 88.44 99 THR A N 1
ATOM 762 C CA . THR A 1 99 ? 2.676 -2.280 -7.530 1.00 88.44 99 THR A CA 1
ATOM 763 C C . THR A 1 99 ? 2.363 -2.638 -6.078 1.00 88.44 99 THR A C 1
ATOM 765 O O . THR A 1 99 ? 1.464 -3.441 -5.847 1.00 88.44 99 THR A O 1
ATOM 768 N N . ALA A 1 100 ? 3.110 -2.064 -5.130 1.00 80.44 100 ALA A N 1
ATOM 769 C CA . ALA A 1 100 ? 2.948 -2.122 -3.673 1.00 80.44 100 ALA A CA 1
ATOM 770 C C . ALA A 1 100 ? 4.066 -1.303 -2.983 1.00 80.44 100 ALA A C 1
ATOM 772 O O . ALA A 1 100 ? 4.979 -0.781 -3.617 1.00 80.44 100 ALA A O 1
ATOM 773 N N . TYR A 1 101 ? 4.029 -1.226 -1.655 1.00 63.12 101 TYR A N 1
ATOM 774 C CA . TYR A 1 101 ? 5.013 -0.518 -0.834 1.00 63.12 101 TYR A CA 1
ATOM 775 C C . TYR A 1 101 ? 6.217 -1.424 -0.467 1.00 63.12 101 TYR A C 1
ATOM 777 O O . TYR A 1 101 ? 6.031 -2.403 0.245 1.00 63.12 101 TYR A O 1
ATOM 785 N N . TRP A 1 102 ? 7.447 -1.060 -0.891 1.00 66.38 102 TRP A N 1
ATOM 786 C CA . TRP A 1 102 ? 8.773 -1.664 -0.554 1.00 66.38 102 TRP A CA 1
ATOM 787 C C . TRP A 1 102 ? 9.187 -2.984 -1.259 1.00 66.38 102 TRP A C 1
ATOM 789 O O . TRP A 1 102 ? 8.489 -3.483 -2.116 1.00 66.38 102 TRP A O 1
ATOM 799 N N . ALA A 1 103 ? 10.391 -3.520 -0.973 1.00 77.50 103 ALA A N 1
ATOM 800 C CA . ALA A 1 103 ? 10.920 -4.815 -1.466 1.00 77.50 103 ALA A CA 1
ATOM 801 C C . ALA A 1 103 ? 11.187 -4.967 -2.983 1.00 77.50 103 ALA A C 1
ATOM 803 O O . ALA A 1 103 ? 10.896 -5.996 -3.582 1.00 77.50 103 ALA A O 1
ATOM 804 N N . HIS A 1 104 ? 11.845 -3.979 -3.598 1.00 82.44 104 HIS A N 1
ATOM 805 C CA . HIS A 1 104 ? 12.118 -3.967 -5.048 1.00 82.44 104 HIS A CA 1
ATOM 806 C C . HIS A 1 104 ? 10.852 -3.815 -5.905 1.00 82.44 104 HIS A C 1
ATOM 808 O O . HIS A 1 104 ? 10.848 -4.160 -7.077 1.00 82.44 104 HIS A O 1
ATOM 814 N N . ILE A 1 105 ? 9.795 -3.253 -5.329 1.00 88.50 105 ILE A N 1
ATOM 815 C CA . ILE A 1 105 ? 8.555 -2.972 -6.037 1.00 88.50 105 ILE A CA 1
ATOM 816 C C . ILE A 1 105 ? 8.615 -1.560 -6.614 1.00 88.50 105 ILE A C 1
ATOM 818 O O . ILE A 1 105 ? 8.995 -0.620 -5.913 1.00 88.50 105 ILE A O 1
ATOM 822 N N . GLY A 1 106 ? 8.343 -1.428 -7.913 1.00 91.44 106 GLY A N 1
ATOM 823 C CA . GLY A 1 106 ? 8.647 -0.204 -8.660 1.00 91.44 106 GLY A CA 1
ATOM 824 C C . GLY A 1 106 ? 7.560 0.864 -8.622 1.00 91.44 106 GLY A C 1
ATOM 825 O O . GLY A 1 106 ? 7.832 1.996 -9.018 1.00 91.44 106 GLY A O 1
ATOM 826 N N . ARG A 1 107 ? 6.353 0.544 -8.146 1.00 95.56 107 ARG A N 1
ATOM 827 C CA . ARG A 1 107 ? 5.257 1.510 -8.002 1.00 95.56 107 ARG A CA 1
ATOM 828 C C . ARG A 1 107 ? 4.561 1.383 -6.655 1.00 95.56 107 ARG A C 1
ATOM 830 O O . ARG A 1 107 ? 4.240 0.281 -6.226 1.00 95.56 107 ARG A O 1
ATOM 837 N N . ILE A 1 108 ? 4.258 2.518 -6.039 1.00 94.94 108 ILE A N 1
ATOM 838 C CA . ILE A 1 108 ? 3.485 2.656 -4.807 1.00 94.94 108 ILE A CA 1
ATOM 839 C C . ILE A 1 108 ? 2.215 3.438 -5.128 1.00 94.94 108 ILE A C 1
ATOM 841 O O . ILE A 1 108 ? 2.276 4.507 -5.734 1.00 94.94 108 ILE A O 1
ATOM 845 N N . ILE A 1 109 ? 1.073 2.920 -4.682 1.00 95.62 109 ILE A N 1
ATOM 846 C CA . ILE A 1 109 ? -0.219 3.600 -4.761 1.00 95.62 109 ILE A CA 1
ATOM 847 C C . ILE A 1 109 ? -0.799 3.670 -3.360 1.00 95.62 109 ILE A C 1
ATOM 849 O O . ILE A 1 109 ? -0.847 2.652 -2.670 1.00 95.62 109 ILE A O 1
ATOM 853 N N . TYR A 1 110 ? -1.251 4.850 -2.949 1.00 95.88 110 TYR A N 1
ATOM 854 C CA . TYR A 1 110 ? -1.960 5.019 -1.688 1.00 95.88 110 TYR A CA 1
ATOM 855 C C . TYR A 1 110 ? -3.231 5.845 -1.886 1.00 95.88 110 TYR A C 1
ATOM 857 O O . TYR A 1 110 ? -3.238 6.830 -2.624 1.00 95.88 110 TYR A O 1
ATOM 865 N N . ALA A 1 111 ? -4.313 5.426 -1.227 1.00 96.19 111 ALA A N 1
ATOM 866 C CA . ALA A 1 111 ? -5.611 6.076 -1.351 1.00 96.19 111 ALA A CA 1
ATOM 867 C C . ALA A 1 111 ? -5.670 7.373 -0.535 1.00 96.19 111 ALA A C 1
ATOM 869 O O . ALA A 1 111 ? -5.816 8.440 -1.116 1.00 96.19 111 ALA A O 1
ATOM 870 N N . ALA A 1 112 ? -5.492 7.282 0.786 1.00 94.75 112 ALA A N 1
ATOM 871 C CA . ALA A 1 112 ? -5.569 8.411 1.711 1.00 94.75 112 ALA A CA 1
ATOM 872 C C . ALA A 1 112 ? -4.195 8.763 2.301 1.00 94.75 112 ALA A C 1
ATOM 874 O O . ALA A 1 112 ? -3.325 7.900 2.448 1.00 94.75 112 ALA A O 1
ATOM 875 N N . THR A 1 113 ? -3.990 10.036 2.633 1.00 93.19 113 THR A N 1
ATOM 876 C CA . THR A 1 113 ? -2.747 10.526 3.232 1.00 93.19 113 THR A CA 1
ATOM 877 C C . THR A 1 113 ? -2.695 10.281 4.739 1.00 93.19 113 THR A C 1
ATOM 879 O O . THR A 1 113 ? -3.704 10.051 5.411 1.00 93.19 113 THR A O 1
ATOM 882 N N . ASN A 1 114 ? -1.494 10.390 5.299 1.00 90.44 114 ASN A N 1
ATOM 883 C CA . ASN A 1 114 ? -1.307 10.311 6.740 1.00 90.44 114 ASN A CA 1
ATOM 884 C C . ASN A 1 114 ? -1.911 11.526 7.480 1.00 90.44 114 ASN A C 1
ATOM 886 O O . ASN A 1 114 ? -2.356 11.387 8.613 1.00 90.44 114 ASN A O 1
ATOM 890 N N . GLU A 1 115 ? -2.010 12.697 6.846 1.00 91.75 115 GLU A N 1
ATOM 891 C CA . GLU A 1 115 ? -2.729 13.860 7.386 1.00 91.75 115 GLU A CA 1
ATOM 892 C C . GLU A 1 115 ? -4.236 13.623 7.454 1.00 91.75 115 GLU A C 1
ATOM 894 O O . GLU A 1 115 ? -4.861 13.991 8.447 1.00 91.75 115 GLU A O 1
ATOM 899 N N . GLN A 1 116 ? -4.821 12.976 6.439 1.00 93.62 116 GLN A N 1
ATOM 900 C CA . GLN A 1 116 ? -6.232 12.580 6.473 1.00 93.62 116 GLN A CA 1
ATOM 901 C C . GLN A 1 116 ? -6.486 11.599 7.623 1.00 93.62 116 GLN A C 1
ATOM 903 O O . GLN A 1 116 ? -7.449 11.768 8.370 1.00 93.62 116 GLN A O 1
ATOM 908 N N . LEU A 1 117 ? -5.586 10.631 7.828 1.00 92.06 117 LEU A N 1
ATOM 909 C CA . LEU A 1 117 ? -5.635 9.725 8.977 1.00 92.06 117 LEU A CA 1
ATOM 910 C C . LEU A 1 117 ? -5.495 10.474 10.312 1.00 92.06 117 LEU A C 1
ATOM 912 O O . LEU A 1 117 ? -6.276 10.226 11.225 1.00 92.06 117 LEU A O 1
ATOM 916 N N . ALA A 1 118 ? -4.541 11.400 10.433 1.00 90.81 118 ALA A N 1
ATOM 917 C CA . ALA A 1 118 ? -4.339 12.184 11.651 1.00 90.81 118 ALA A CA 1
ATOM 918 C C . ALA A 1 118 ? -5.568 13.047 11.987 1.00 90.81 118 ALA A C 1
ATOM 920 O O . ALA A 1 118 ? -5.991 13.105 13.145 1.00 90.81 118 ALA A O 1
ATOM 921 N N . GLY A 1 119 ? -6.179 13.669 10.973 1.00 91.19 119 GLY A N 1
ATOM 922 C CA . GLY A 1 119 ? -7.442 14.395 11.110 1.00 91.19 119 GLY A CA 1
ATOM 923 C C . GLY A 1 119 ? -8.594 13.487 11.545 1.00 91.19 119 GLY A C 1
ATOM 924 O O . GLY A 1 119 ? -9.394 13.878 12.393 1.00 91.19 119 GLY A O 1
ATOM 925 N N . LEU A 1 120 ? -8.641 12.257 11.024 1.00 91.31 120 LEU A N 1
ATOM 926 C CA . LEU A 1 120 ? -9.652 11.259 11.370 1.00 91.31 120 LEU A CA 1
ATOM 927 C C . LEU A 1 120 ? -9.533 10.770 12.821 1.00 91.31 120 LEU A C 1
ATOM 929 O O . LEU A 1 120 ? -10.542 10.671 13.525 1.00 91.31 120 LEU A O 1
ATOM 933 N N . THR A 1 121 ? -8.315 10.455 13.274 1.00 90.56 121 THR A N 1
ATOM 934 C CA . THR A 1 121 ? -8.070 9.883 14.608 1.00 90.56 121 THR A CA 1
ATOM 935 C C . THR A 1 121 ? -8.036 10.921 15.722 1.00 90.56 121 THR A C 1
ATOM 937 O O . THR A 1 121 ? -8.280 10.565 16.877 1.00 90.56 121 THR A O 1
ATOM 940 N N . GLY A 1 122 ? -7.742 12.180 15.388 1.00 85.94 122 GLY A N 1
ATOM 941 C CA . GLY A 1 122 ? -7.607 13.280 16.338 1.00 85.94 122 GLY A CA 1
ATOM 942 C C . GLY A 1 122 ? -6.327 13.221 17.187 1.00 85.94 122 GLY A C 1
ATOM 943 O O . GLY A 1 122 ? -5.593 12.226 17.175 1.00 85.94 122 GLY A O 1
ATOM 944 N N . PRO A 1 123 ? -6.031 14.298 17.940 1.00 81.75 123 PRO A N 1
ATOM 945 C CA . PRO A 1 123 ? -4.867 14.350 18.817 1.00 81.75 123 PRO A CA 1
ATOM 946 C C . PRO A 1 123 ? -5.011 13.378 19.996 1.00 81.75 123 PRO A C 1
ATOM 948 O O . PRO A 1 123 ? -6.089 13.214 20.562 1.00 81.75 123 PRO A O 1
ATOM 951 N N . GLY A 1 124 ? -3.901 12.758 20.407 1.00 75.12 124 GLY A N 1
ATOM 952 C CA . GLY A 1 124 ? -3.864 11.916 21.608 1.00 75.12 124 GLY A CA 1
ATOM 953 C C . GLY A 1 124 ? -4.551 10.553 21.468 1.00 75.12 124 GLY A C 1
ATOM 954 O O . GLY A 1 124 ? -4.830 9.913 22.484 1.00 75.12 124 GLY A O 1
ATOM 955 N N . ASN A 1 125 ? -4.808 10.088 20.239 1.00 83.38 125 ASN A N 1
ATOM 956 C CA . ASN A 1 125 ? -5.258 8.721 20.005 1.00 83.38 125 ASN A CA 1
ATOM 957 C C . ASN A 1 125 ? -4.191 7.730 20.512 1.00 83.38 125 ASN A C 1
ATOM 959 O O . ASN A 1 125 ? -3.094 7.639 19.965 1.00 83.38 125 ASN A O 1
ATOM 963 N N . LYS A 1 126 ? -4.519 6.983 21.573 1.00 84.25 126 LYS A N 1
ATOM 964 C CA . LYS A 1 126 ? -3.582 6.056 22.232 1.00 84.25 126 LYS A CA 1
ATOM 965 C C . LYS A 1 126 ? -3.231 4.841 21.370 1.00 84.25 126 LYS A C 1
ATOM 967 O O . LYS A 1 126 ? -2.229 4.183 21.641 1.00 84.25 126 LYS A O 1
ATOM 972 N N . GLU A 1 127 ? -4.043 4.527 20.362 1.00 83.88 127 GLU A N 1
ATOM 973 C CA . GLU A 1 127 ? -3.786 3.423 19.436 1.00 83.88 127 GLU A CA 1
ATOM 974 C C . GLU A 1 127 ? -2.906 3.833 18.253 1.00 83.88 127 GLU A C 1
ATOM 976 O O . GLU A 1 127 ? -2.167 2.985 17.742 1.00 83.88 127 GLU A O 1
ATOM 981 N N . ASN A 1 128 ? -2.968 5.104 17.837 1.00 83.06 128 ASN A N 1
ATOM 982 C CA . ASN A 1 128 ? -2.305 5.600 16.636 1.00 83.06 128 ASN A CA 1
ATOM 983 C C . ASN A 1 128 ? -1.681 6.992 16.832 1.00 83.06 128 ASN A C 1
ATOM 985 O O . ASN A 1 128 ? -2.301 8.019 16.558 1.00 83.06 128 ASN A O 1
ATOM 989 N N . PHE A 1 129 ? -0.416 7.017 17.257 1.00 81.25 129 PHE A N 1
ATOM 990 C CA . PHE A 1 129 ? 0.407 8.226 17.233 1.00 81.25 129 PHE A CA 1
ATOM 991 C C . PHE A 1 129 ? 0.999 8.407 15.833 1.00 81.25 129 PHE A C 1
ATOM 993 O O . PHE A 1 129 ? 2.032 7.825 15.502 1.00 81.25 129 PHE A O 1
ATOM 1000 N N . THR A 1 130 ? 0.329 9.197 14.997 1.00 75.50 130 THR A N 1
ATOM 1001 C CA . THR A 1 130 ? 0.764 9.450 13.619 1.00 75.50 130 THR A CA 1
ATOM 1002 C C . THR A 1 130 ? 2.045 10.285 13.579 1.00 75.50 130 THR A C 1
ATOM 1004 O O . THR A 1 130 ? 2.138 11.326 14.231 1.00 75.50 130 THR A O 1
ATOM 1007 N N . LEU A 1 131 ? 3.016 9.863 12.767 1.00 79.62 131 LEU A N 1
ATOM 1008 C CA . LEU A 1 131 ? 4.203 10.656 12.432 1.00 79.62 131 LEU A CA 1
ATOM 1009 C C . LEU A 1 131 ? 3.860 11.672 11.348 1.00 79.62 131 LEU A C 1
ATOM 1011 O O . LEU A 1 131 ? 3.087 11.349 10.463 1.00 79.62 131 LEU A O 1
ATOM 1015 N N . ASN A 1 132 ? 4.477 12.852 11.336 1.00 83.75 132 ASN A N 1
ATOM 1016 C CA . ASN A 1 132 ? 4.330 13.796 10.223 1.00 83.75 132 ASN A CA 1
ATOM 1017 C C . ASN A 1 132 ? 5.339 13.502 9.094 1.00 83.75 132 ASN A C 1
ATOM 1019 O O . ASN A 1 132 ? 6.137 14.369 8.746 1.00 83.75 132 ASN A O 1
ATOM 1023 N N . TRP A 1 133 ? 5.366 12.257 8.605 1.00 85.06 133 TRP A N 1
ATOM 1024 C CA . TRP A 1 133 ? 6.241 11.807 7.515 1.00 85.06 133 TRP A CA 1
ATOM 1025 C C . TRP A 1 133 ? 5.436 11.143 6.402 1.00 85.06 133 TRP A C 1
ATOM 1027 O O . TRP A 1 133 ? 4.476 10.410 6.654 1.00 85.06 133 TRP A O 1
ATOM 1037 N N . HIS A 1 134 ? 5.886 11.341 5.169 1.00 87.69 134 HIS A N 1
ATOM 1038 C CA . HIS A 1 134 ? 5.318 10.761 3.960 1.00 87.69 134 HIS A CA 1
ATOM 1039 C C . HIS A 1 134 ? 6.277 9.757 3.329 1.00 87.69 134 HIS A C 1
ATOM 1041 O O . HIS A 1 134 ? 7.496 9.834 3.478 1.00 87.69 134 HIS A O 1
ATOM 1047 N N . THR A 1 135 ? 5.736 8.853 2.509 1.00 87.50 135 THR A N 1
ATOM 1048 C CA . THR A 1 135 ? 6.544 7.947 1.676 1.00 87.50 135 THR A CA 1
ATOM 1049 C C . THR A 1 135 ? 7.599 8.696 0.858 1.00 87.50 135 THR A C 1
ATOM 1051 O O . THR A 1 135 ? 8.716 8.213 0.708 1.00 87.50 135 THR A O 1
ATOM 1054 N N . ARG A 1 136 ? 7.265 9.894 0.359 1.00 88.69 136 ARG A N 1
ATOM 1055 C CA . ARG A 1 136 ? 8.190 10.731 -0.418 1.00 88.69 136 ARG A CA 1
ATOM 1056 C C . ARG A 1 136 ? 9.383 11.209 0.407 1.00 88.69 136 ARG A C 1
ATOM 1058 O O . ARG A 1 136 ? 10.485 11.224 -0.127 1.00 88.69 136 ARG A O 1
ATOM 1065 N N . ASP A 1 137 ? 9.190 11.508 1.690 1.00 90.94 137 ASP A N 1
ATOM 1066 C CA . ASP A 1 137 ? 10.271 11.937 2.585 1.00 90.94 137 ASP A CA 1
ATOM 1067 C C . ASP A 1 137 ? 11.276 10.804 2.816 1.00 90.94 137 ASP A C 1
ATOM 1069 O O . ASP A 1 137 ? 12.486 11.018 2.815 1.00 90.94 137 ASP A O 1
ATOM 1073 N N . VAL A 1 138 ? 10.776 9.571 2.940 1.00 86.88 138 VAL A N 1
ATOM 1074 C CA . VAL A 1 138 ? 11.599 8.367 3.142 1.00 86.88 138 VAL A CA 1
ATOM 1075 C C . VAL A 1 138 ? 12.404 8.000 1.889 1.00 86.88 138 VAL A C 1
ATOM 1077 O O . VAL A 1 138 ? 13.461 7.380 1.990 1.00 86.88 138 VAL A O 1
ATOM 1080 N N . LEU A 1 139 ? 11.922 8.383 0.705 1.00 86.19 139 LEU A N 1
ATOM 1081 C CA . LEU A 1 139 ? 12.550 8.068 -0.581 1.00 86.19 139 LEU A CA 1
ATOM 1082 C C . LEU A 1 139 ? 13.463 9.187 -1.111 1.00 86.19 139 LEU A C 1
ATOM 1084 O O . LEU A 1 139 ? 14.009 9.069 -2.211 1.00 86.19 139 LEU A O 1
ATOM 1088 N N . VAL A 1 140 ? 13.685 10.257 -0.342 1.00 87.56 140 VAL A N 1
ATOM 1089 C CA . VAL A 1 140 ? 14.642 11.310 -0.706 1.00 87.56 140 VAL A CA 1
ATOM 1090 C C . VAL A 1 140 ? 16.037 10.709 -0.906 1.00 87.56 140 VAL A C 1
ATOM 1092 O O . VAL A 1 140 ? 16.596 10.064 -0.025 1.00 87.56 140 VAL A O 1
ATOM 1095 N N . GLY A 1 141 ? 16.624 10.947 -2.083 1.00 83.25 141 GLY A N 1
ATOM 1096 C CA . GLY A 1 141 ? 17.960 10.447 -2.423 1.00 83.25 141 GLY A CA 1
ATOM 1097 C C . GLY A 1 141 ? 18.013 8.971 -2.829 1.00 83.25 141 GLY A C 1
ATOM 1098 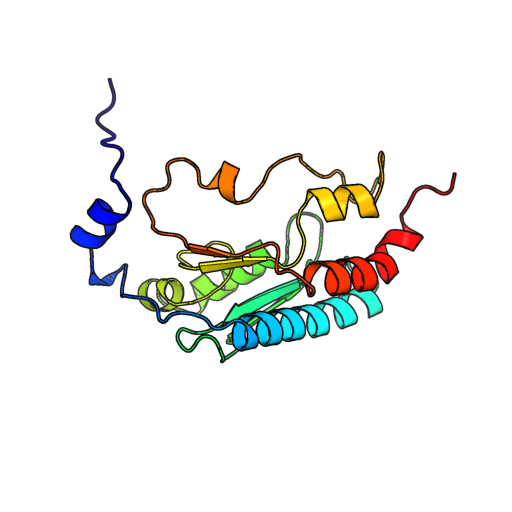O O . GLY A 1 141 ? 19.107 8.412 -2.903 1.00 83.25 141 GLY A O 1
ATOM 1099 N N . GLN A 1 142 ? 16.867 8.340 -3.110 1.00 85.38 142 GLN A N 1
ATOM 1100 C CA . GLN A 1 142 ? 16.827 6.976 -3.633 1.00 85.38 142 GLN A CA 1
ATOM 1101 C C . GLN A 1 142 ? 17.568 6.832 -4.973 1.00 85.38 142 GLN A C 1
ATOM 1103 O O . GLN A 1 142 ? 17.557 7.724 -5.819 1.00 85.38 142 GLN A O 1
ATOM 1108 N N . GLN A 1 143 ? 18.148 5.652 -5.194 1.00 87.62 143 GLN A N 1
ATOM 1109 C CA . GLN A 1 143 ? 18.811 5.280 -6.452 1.00 87.62 143 GLN A CA 1
ATOM 1110 C C . GLN A 1 143 ? 17.885 4.516 -7.411 1.00 87.62 143 GLN A C 1
ATOM 1112 O O . GLN A 1 143 ? 18.334 3.992 -8.423 1.00 87.62 143 GLN A O 1
ATOM 1117 N N . LYS A 1 144 ? 16.598 4.384 -7.076 1.00 89.12 144 LYS A N 1
ATOM 1118 C CA . LYS A 1 144 ? 15.607 3.647 -7.866 1.00 89.12 144 LYS A CA 1
ATOM 1119 C C . LYS A 1 144 ? 14.517 4.595 -8.326 1.00 89.12 144 LYS A C 1
ATOM 1121 O O . LYS A 1 144 ? 14.086 5.446 -7.556 1.00 89.12 144 LYS A O 1
ATOM 1126 N N . ASP A 1 145 ? 14.049 4.411 -9.551 1.00 91.12 145 ASP A N 1
ATOM 1127 C CA . ASP A 1 145 ? 12.872 5.113 -10.059 1.00 91.12 145 ASP A CA 1
ATOM 1128 C C . ASP A 1 145 ? 11.5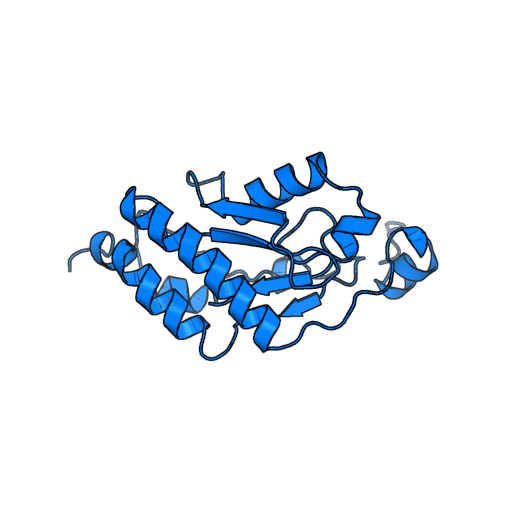75 4.475 -9.528 1.00 91.12 145 ASP A C 1
ATOM 1130 O O . ASP A 1 145 ? 10.904 3.721 -10.235 1.00 91.12 145 ASP A O 1
ATOM 1134 N N . ILE A 1 146 ? 11.279 4.692 -8.242 1.00 91.94 146 ILE A N 1
ATOM 1135 C CA . ILE A 1 146 ? 10.013 4.261 -7.635 1.00 91.94 146 ILE A CA 1
ATOM 1136 C C . ILE A 1 146 ? 8.939 5.300 -7.960 1.00 91.94 146 ILE A C 1
ATOM 1138 O O . ILE A 1 146 ? 9.030 6.454 -7.539 1.00 91.94 146 ILE A O 1
ATOM 1142 N N . GLU A 1 147 ? 7.904 4.869 -8.673 1.00 93.50 147 GLU A N 1
ATOM 1143 C CA . GLU A 1 147 ? 6.735 5.677 -9.007 1.00 93.50 147 GLU A CA 1
ATOM 1144 C C . GLU A 1 147 ? 5.779 5.746 -7.809 1.00 93.50 147 GLU A C 1
ATOM 1146 O O . GLU A 1 147 ? 5.444 4.720 -7.222 1.00 93.50 147 GLU A O 1
ATOM 1151 N N . ILE A 1 148 ? 5.324 6.943 -7.432 1.00 93.88 148 ILE A N 1
ATOM 1152 C CA . ILE A 1 148 ? 4.425 7.143 -6.285 1.00 93.88 148 ILE A CA 1
ATOM 1153 C C . ILE A 1 148 ? 3.174 7.877 -6.754 1.00 93.88 148 ILE A C 1
ATOM 1155 O O . ILE A 1 148 ? 3.241 9.059 -7.104 1.00 93.88 148 ILE A O 1
ATOM 1159 N N . ILE A 1 149 ? 2.031 7.201 -6.690 1.00 95.56 149 ILE A N 1
ATOM 1160 C CA . ILE A 1 149 ? 0.720 7.742 -7.048 1.00 95.56 149 ILE A CA 1
ATOM 1161 C C . ILE A 1 149 ? -0.125 7.842 -5.779 1.00 95.56 149 ILE A C 1
ATOM 1163 O O . ILE A 1 149 ? -0.260 6.880 -5.027 1.00 95.56 149 ILE A O 1
ATOM 1167 N N . GLY A 1 150 ? -0.685 9.018 -5.529 1.00 93.75 150 GLY A N 1
ATOM 1168 C CA . GLY A 1 150 ? -1.551 9.246 -4.382 1.00 93.75 150 GLY A CA 1
ATOM 1169 C C . GLY A 1 150 ? -1.425 10.667 -3.817 1.00 93.75 150 GLY A C 1
ATOM 1170 O O . GLY A 1 150 ? -0.416 11.337 -4.091 1.00 93.75 150 GLY A O 1
ATOM 1171 N N . PRO A 1 151 ? -2.392 11.104 -2.986 1.00 96.00 151 PRO A N 1
ATOM 1172 C CA . PRO A 1 151 ? -3.636 10.383 -2.683 1.00 96.00 151 PRO A CA 1
ATOM 1173 C C . PRO A 1 151 ? -4.505 10.218 -3.938 1.00 96.00 151 PRO A C 1
ATOM 1175 O O . PRO A 1 151 ? -4.359 10.976 -4.898 1.00 96.00 151 PRO A O 1
ATOM 1178 N N . VAL A 1 152 ? -5.345 9.186 -3.973 1.00 96.88 152 VAL A N 1
ATOM 1179 C CA . VAL A 1 152 ? -6.213 8.920 -5.129 1.00 96.88 152 VAL A CA 1
ATOM 1180 C C . VAL A 1 152 ? -7.533 9.641 -4.910 1.00 96.88 152 VAL A C 1
ATOM 1182 O O . VAL A 1 152 ? -8.326 9.235 -4.065 1.00 96.88 152 VAL A O 1
ATOM 1185 N N . GLU A 1 153 ? -7.743 10.719 -5.663 1.00 95.94 153 GLU A N 1
ATOM 1186 C CA . GLU A 1 153 ? -8.921 11.578 -5.543 1.00 95.94 153 GLU A CA 1
ATOM 1187 C C . G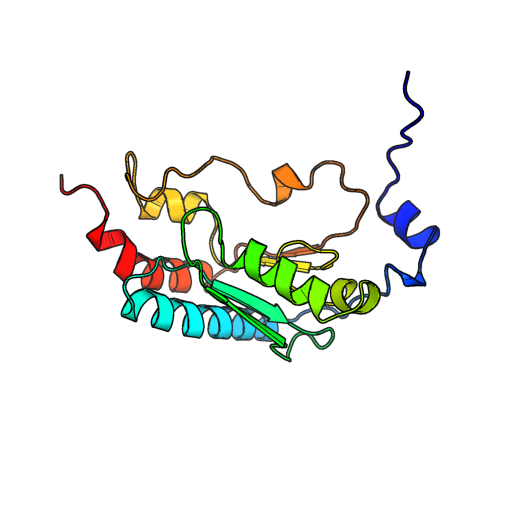LU A 1 153 ? -10.227 10.778 -5.664 1.00 95.94 153 GLU A C 1
ATOM 1189 O O . GLU A 1 153 ? -10.398 9.958 -6.565 1.00 95.94 153 GLU A O 1
ATOM 1194 N N . GLY A 1 154 ? -11.149 11.003 -4.728 1.00 96.38 154 GLY A N 1
ATOM 1195 C CA . GLY A 1 154 ? -12.425 10.294 -4.640 1.00 96.38 154 GLY A CA 1
ATOM 1196 C C . GLY A 1 154 ? -12.313 9.035 -3.787 1.00 96.38 154 GLY A C 1
ATOM 1197 O O . GLY A 1 154 ? -13.071 8.878 -2.828 1.00 96.38 154 GLY A O 1
ATOM 1198 N N . MET A 1 155 ? -11.330 8.179 -4.073 1.00 97.44 155 MET A N 1
ATOM 1199 C CA . MET A 1 155 ? -11.087 6.966 -3.285 1.00 97.44 155 MET A CA 1
ATOM 1200 C C . MET A 1 155 ? -10.502 7.254 -1.903 1.00 97.44 155 MET A C 1
ATOM 1202 O O . MET A 1 155 ? -10.741 6.493 -0.967 1.00 97.44 155 MET A O 1
ATOM 1206 N N . ASP A 1 156 ? -9.780 8.360 -1.746 1.00 97.06 156 ASP A N 1
ATOM 1207 C CA . ASP A 1 156 ? -9.323 8.870 -0.457 1.00 97.06 156 ASP A CA 1
ATOM 1208 C C . ASP A 1 156 ? -10.493 9.059 0.523 1.00 97.06 156 ASP A C 1
ATOM 1210 O O . ASP A 1 156 ? -10.435 8.583 1.657 1.00 97.06 156 ASP A O 1
ATOM 1214 N N . LYS A 1 157 ? -11.593 9.668 0.062 1.00 97.31 157 LYS A N 1
ATOM 1215 C CA . LYS A 1 157 ? -12.807 9.894 0.861 1.00 97.31 157 LYS A CA 1
ATOM 1216 C C . LYS A 1 157 ? -13.479 8.582 1.250 1.00 97.31 157 LYS A C 1
ATOM 1218 O O . LYS A 1 157 ? -13.808 8.411 2.419 1.00 97.31 157 LYS A O 1
ATOM 1223 N N . VAL A 1 158 ? -13.619 7.653 0.300 1.00 97.75 158 VAL A N 1
ATOM 1224 C CA . VAL A 1 158 ? -14.198 6.319 0.547 1.00 97.75 158 VAL A CA 1
ATOM 1225 C C . VAL A 1 158 ? -13.392 5.575 1.613 1.00 97.75 158 VAL A C 1
ATOM 1227 O O . VAL A 1 158 ? -13.953 5.065 2.580 1.00 97.75 158 VAL A O 1
ATOM 1230 N N . VAL A 1 159 ? -12.063 5.554 1.481 1.00 97.38 159 VAL A N 1
ATOM 1231 C CA . VAL A 1 159 ? -11.180 4.873 2.438 1.00 97.38 159 VAL A CA 1
ATOM 1232 C C . VAL A 1 159 ? -11.242 5.524 3.818 1.00 97.38 159 VAL A C 1
ATOM 1234 O O . VAL A 1 159 ? -11.290 4.804 4.817 1.00 97.38 159 VAL A O 1
ATOM 1237 N N . VAL A 1 160 ? -11.265 6.858 3.899 1.00 96.81 160 VAL A N 1
ATOM 1238 C CA . VAL A 1 160 ? -11.393 7.590 5.171 1.00 96.81 160 VAL A CA 1
ATOM 1239 C C . VAL A 1 160 ? -12.733 7.294 5.847 1.00 96.81 160 VAL A C 1
ATOM 1241 O O . VAL A 1 160 ? -12.744 6.971 7.036 1.00 96.81 160 VAL A O 1
ATOM 1244 N N . GLU A 1 161 ? -13.839 7.346 5.104 1.00 97.00 161 GLU A N 1
ATOM 1245 C CA . GLU A 1 161 ? -15.184 7.064 5.620 1.00 97.00 161 GLU A CA 1
ATOM 1246 C C . GLU A 1 161 ? -15.293 5.627 6.149 1.00 97.00 161 GLU A C 1
ATOM 1248 O O . GLU A 1 161 ? -15.698 5.411 7.292 1.00 97.00 161 GLU A O 1
ATOM 1253 N N . GLU A 1 162 ? -14.844 4.637 5.374 1.00 97.19 162 GLU A N 1
ATOM 1254 C CA . GLU A 1 162 ? -14.864 3.237 5.810 1.00 97.19 162 GLU A CA 1
ATOM 1255 C C . GLU A 1 162 ? -13.919 2.969 6.989 1.00 97.19 162 GLU A C 1
ATOM 1257 O O . GLU A 1 162 ? -14.208 2.130 7.848 1.00 97.19 162 GLU A O 1
ATOM 1262 N N . SER A 1 163 ? -12.797 3.686 7.069 1.00 95.94 163 SER A N 1
ATOM 1263 C CA . SER A 1 163 ? -11.873 3.583 8.201 1.00 95.94 163 SER A CA 1
ATOM 1264 C C . SER A 1 163 ? -12.484 4.127 9.494 1.00 95.94 163 SER A C 1
ATOM 1266 O O . SER A 1 163 ? -12.170 3.620 10.578 1.00 95.94 163 SER A O 1
ATOM 1268 N N . ASP A 1 164 ? -13.379 5.119 9.418 1.00 95.31 164 ASP A N 1
ATOM 1269 C CA . ASP A 1 164 ? -14.008 5.709 10.608 1.00 95.31 164 ASP A CA 1
ATOM 1270 C C . ASP A 1 164 ? -14.891 4.710 11.366 1.00 95.31 164 ASP A C 1
ATOM 1272 O O . ASP A 1 164 ? -15.065 4.827 12.579 1.00 95.31 164 ASP A O 1
ATOM 1276 N N . VAL A 1 165 ? -15.371 3.649 10.706 1.00 94.75 165 VAL A N 1
ATOM 1277 C CA . VAL A 1 165 ? -16.095 2.540 11.357 1.00 94.75 165 VAL A CA 1
ATOM 1278 C C . VAL A 1 165 ? -15.270 1.900 12.486 1.00 94.75 165 VAL A C 1
ATOM 1280 O O . VAL A 1 165 ? -15.829 1.429 13.486 1.00 94.75 165 VAL A O 1
ATOM 1283 N N . TYR A 1 166 ? -13.941 1.878 12.343 1.00 94.12 166 TYR A N 1
ATOM 1284 C CA . TYR A 1 166 ? -13.015 1.476 13.403 1.00 94.12 166 TYR A CA 1
ATOM 1285 C C . TYR A 1 166 ? -12.634 2.671 14.283 1.00 94.12 166 TYR A C 1
ATOM 1287 O O . TYR A 1 166 ? -12.817 2.621 15.500 1.00 94.12 166 TYR A O 1
ATOM 1295 N N . TRP A 1 167 ? -12.125 3.753 13.682 1.00 93.12 167 TRP A N 1
ATOM 1296 C CA . TRP A 1 167 ? -11.490 4.839 14.437 1.00 93.12 167 TRP A CA 1
ATOM 1297 C C . TRP A 1 167 ? -12.450 5.598 15.349 1.00 93.12 167 TRP A C 1
ATOM 1299 O O . TRP A 1 167 ? -12.050 5.946 16.462 1.00 93.12 167 TRP A O 1
ATOM 1309 N N . SER A 1 168 ? -13.716 5.761 14.958 1.00 91.25 168 SER A N 1
ATOM 1310 C CA . SER A 1 168 ? -14.755 6.396 15.780 1.00 91.25 168 SER A CA 1
ATOM 1311 C C . SER A 1 168 ? -14.896 5.795 17.180 1.00 91.25 168 SER A C 1
ATOM 1313 O O . SER A 1 168 ? -15.221 6.519 18.117 1.00 91.25 168 SER A O 1
ATOM 1315 N N . LYS A 1 169 ? -14.589 4.503 17.345 1.00 88.31 169 LYS A N 1
ATOM 1316 C CA . LYS A 1 169 ? -14.663 3.773 18.624 1.00 88.31 169 LYS A CA 1
ATOM 1317 C C . LYS A 1 169 ? -13.439 3.989 19.517 1.00 88.31 169 LYS A C 1
ATOM 1319 O O . LYS A 1 169 ? -13.491 3.695 20.705 1.00 88.31 169 LYS A O 1
ATOM 1324 N N . THR A 1 170 ? -12.343 4.466 18.931 1.00 81.81 170 THR A N 1
ATOM 1325 C CA . THR A 1 170 ? -11.028 4.630 19.578 1.00 81.81 170 THR A CA 1
ATOM 1326 C C . THR A 1 170 ? -10.663 6.096 19.814 1.00 81.81 170 THR A C 1
ATOM 1328 O O . THR A 1 170 ? -9.733 6.388 20.567 1.00 81.81 170 THR A O 1
ATOM 1331 N N . ARG A 1 171 ? -11.386 7.031 19.174 1.00 79.38 171 ARG A N 1
ATOM 1332 C CA . ARG A 1 171 ? -11.289 8.462 19.470 1.00 79.38 171 ARG A CA 1
ATOM 1333 C C . ARG A 1 171 ? -11.567 8.668 20.956 1.00 79.38 171 ARG A C 1
ATOM 1335 O O . ARG A 1 171 ? -12.492 8.068 21.503 1.00 79.38 171 ARG A O 1
ATOM 1342 N N . ALA A 1 172 ? -10.754 9.495 21.613 1.00 63.56 172 ALA A N 1
ATOM 1343 C CA . ALA A 1 172 ? -11.008 9.860 22.999 1.00 63.56 172 ALA A CA 1
ATOM 1344 C C . ALA A 1 172 ? -12.436 10.416 23.098 1.00 63.56 172 ALA A C 1
ATOM 1346 O O . ALA A 1 172 ? -12.780 11.351 22.374 1.00 63.56 172 ALA A O 1
ATOM 1347 N N . GLN A 1 173 ? -13.270 9.810 23.946 1.00 55.34 173 GLN A N 1
ATOM 1348 C CA . GLN A 1 173 ? -14.545 10.415 24.311 1.00 55.34 173 GLN A CA 1
ATOM 1349 C C . GLN A 1 173 ? -14.200 11.708 25.051 1.00 55.34 173 GLN A C 1
ATOM 1351 O O . GLN A 1 173 ? -13.550 11.658 26.097 1.00 55.34 173 GLN A O 1
ATOM 1356 N N . SER A 1 174 ? -14.526 12.843 24.436 1.00 49.78 174 SER A N 1
ATOM 1357 C CA . SER A 1 174 ? -14.495 14.157 25.081 1.00 49.78 174 SER A CA 1
ATOM 1358 C C . SER A 1 174 ? -15.484 14.208 26.234 1.00 49.78 174 SER A C 1
ATOM 1360 O O . SER A 1 174 ? -16.630 13.761 25.991 1.00 49.78 174 SER A O 1
#

Sequence (174 aa):
MSHEAKLTSAAAEALVPSLFPKREPITPAQIEAAIHACLEVQRRAVSLGKRPFAACLLGPDNQTVLLTHQSVDQVNHAESSLARLAYCHYPKEYLWRSTAYWAHIGRIIYAATNEQLAGLTGPGNKENFTLNWHTRDVLVGQQKDIEIIGPVEGMDKVVVEESDVYWSKTRAQS